Protein AF-A0A183EUK3-F1 (afdb_monomer)

Nearest PDB structures (foldseek):
  1yd8-assembly2_G  TM=6.037E-01  e=2.420E+00  Homo sapiens
  9had-assembly1_A  TM=3.926E-01  e=7.403E+00  Dermatophagoides farinae

Foldseek 3Di:
DVVVVPLVVLLVVCVVCVVVLVVCCPPPVSVVVSVVSVVVVVVSLVVLLVQLLAPPDDPVSNVVSLVSNVSVVNDNVVSVVSNVVSVVVVVVVVVVVVVVVVVVVVVVD

InterPro domains:
  IPR014812 Vacuolar protein sorting-associated protein 51 [PTHR15954] (2-105)
  IPR016159 Cullin repeat-like-containing domain superfamily [SSF74788] (2-102)

Structure (mmCIF, N/CA/C/O backbone):
data_AF-A0A183EUK3-F1
#
_entry.id   AF-A0A183EUK3-F1
#
loop_
_atom_site.group_PDB
_atom_site.id
_atom_site.type_symbol
_atom_site.label_atom_id
_atom_site.label_alt_id
_atom_site.label_comp_id
_atom_site.label_asym_id
_atom_site.label_entity_id
_atom_site.label_seq_id
_atom_site.pdbx_PDB_ins_code
_atom_site.Cartn_x
_atom_site.Cartn_y
_atom_site.Cartn_z
_atom_site.occupancy
_atom_site.B_iso_or_equiv
_atom_site.auth_seq_id
_atom_site.auth_comp_id
_atom_site.auth_asym_id
_atom_site.auth_atom_id
_atom_site.pdbx_PDB_model_num
ATOM 1 N N . LEU A 1 1 ? 15.348 7.741 0.797 1.00 51.66 1 LEU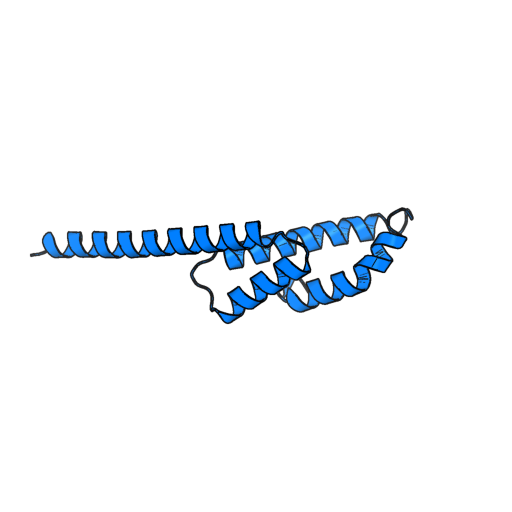 A N 1
ATOM 2 C CA . LEU A 1 1 ? 13.946 7.902 0.344 1.00 51.66 1 LEU A CA 1
ATOM 3 C C . LEU A 1 1 ? 12.977 7.143 1.251 1.00 51.66 1 LEU A C 1
ATOM 5 O O . LEU A 1 1 ? 12.276 7.799 2.008 1.00 51.66 1 LEU A O 1
ATOM 9 N N . VAL A 1 2 ? 13.008 5.804 1.310 1.00 53.56 2 VAL A N 1
ATOM 10 C CA . VAL A 1 2 ? 12.134 5.032 2.229 1.00 53.56 2 VAL A CA 1
ATOM 11 C C . VAL A 1 2 ? 12.456 5.276 3.713 1.00 53.56 2 VAL A C 1
ATOM 13 O O . VAL A 1 2 ? 11.548 5.465 4.515 1.00 53.56 2 VAL A O 1
ATOM 16 N N . ASN A 1 3 ? 13.738 5.427 4.067 1.00 53.50 3 ASN A N 1
ATOM 17 C CA . ASN A 1 3 ? 14.170 5.725 5.446 1.00 53.50 3 ASN A CA 1
ATOM 18 C C . ASN A 1 3 ? 13.724 7.107 5.967 1.00 53.50 3 ASN A C 1
ATOM 20 O O . ASN A 1 3 ? 13.807 7.365 7.161 1.00 53.50 3 ASN A O 1
ATOM 24 N N . GLN A 1 4 ? 13.240 7.989 5.086 1.00 59.50 4 GLN A N 1
ATOM 25 C CA . GLN A 1 4 ? 12.683 9.300 5.444 1.00 59.50 4 GLN A CA 1
ATOM 26 C C . GLN A 1 4 ? 11.145 9.299 5.447 1.00 59.50 4 GLN A C 1
ATOM 28 O O . GLN A 1 4 ? 10.541 10.357 5.586 1.00 59.50 4 GLN A O 1
ATOM 33 N N . LYS A 1 5 ? 10.506 8.130 5.263 1.00 70.31 5 LYS A N 1
ATOM 34 C CA . LYS A 1 5 ? 9.048 7.968 5.108 1.00 70.31 5 LYS A CA 1
ATOM 35 C C . LYS A 1 5 ? 8.427 8.837 4.006 1.00 70.31 5 LYS A C 1
ATOM 37 O O . LYS A 1 5 ? 7.225 9.081 4.016 1.00 70.31 5 LYS A O 1
ATOM 42 N N . ASN A 1 6 ? 9.222 9.274 3.027 1.00 85.12 6 ASN A N 1
ATOM 43 C CA . ASN A 1 6 ? 8.704 9.961 1.849 1.00 85.12 6 ASN A CA 1
ATOM 44 C C . ASN A 1 6 ? 8.219 8.917 0.832 1.00 85.12 6 ASN A C 1
ATOM 46 O O . ASN A 1 6 ? 8.914 8.583 -0.133 1.00 85.12 6 ASN A O 1
ATOM 50 N N . TYR A 1 7 ? 7.056 8.331 1.124 1.00 90.44 7 TYR A N 1
ATOM 51 C CA . TYR A 1 7 ? 6.443 7.306 0.282 1.00 90.44 7 TYR A CA 1
ATOM 52 C C . TYR A 1 7 ? 5.949 7.883 -1.043 1.00 90.44 7 TYR A C 1
ATOM 54 O O . TYR A 1 7 ? 6.041 7.200 -2.060 1.00 90.44 7 TYR A O 1
ATOM 62 N N . GLU A 1 8 ? 5.497 9.139 -1.061 1.00 90.81 8 GLU A N 1
ATOM 63 C CA . GLU A 1 8 ? 5.043 9.805 -2.281 1.00 90.81 8 GLU A CA 1
ATOM 64 C C . GLU A 1 8 ? 6.148 9.853 -3.341 1.00 90.81 8 GLU A C 1
ATOM 66 O O . GLU A 1 8 ? 5.962 9.361 -4.458 1.00 90.81 8 GLU A O 1
ATOM 71 N N . GLU A 1 9 ? 7.323 10.381 -2.991 1.00 91.00 9 GLU A N 1
ATOM 72 C CA . GLU A 1 9 ? 8.429 10.500 -3.941 1.00 91.00 9 GLU A CA 1
ATOM 73 C C . GLU A 1 9 ? 8.965 9.116 -4.345 1.00 91.00 9 GLU A C 1
ATOM 75 O O . GLU A 1 9 ? 9.290 8.895 -5.511 1.00 91.00 9 GLU A O 1
ATOM 80 N N . ALA A 1 10 ? 8.983 8.146 -3.422 1.00 91.88 10 ALA A N 1
ATOM 81 C CA . ALA A 1 10 ? 9.373 6.770 -3.733 1.00 91.88 10 ALA A CA 1
ATOM 82 C C . ALA A 1 10 ? 8.441 6.123 -4.775 1.00 91.88 10 ALA A C 1
ATOM 84 O O . ALA A 1 10 ? 8.918 5.591 -5.780 1.00 91.88 10 ALA A O 1
ATOM 85 N N . VAL A 1 11 ? 7.121 6.215 -4.574 1.00 93.75 11 VAL A N 1
ATOM 86 C CA . VAL A 1 11 ? 6.113 5.684 -5.507 1.00 93.75 11 VAL A CA 1
ATOM 87 C C . VAL A 1 11 ? 6.189 6.414 -6.845 1.00 93.75 11 VAL A C 1
ATOM 89 O O . VAL A 1 11 ? 6.160 5.783 -7.898 1.00 93.75 11 VAL A O 1
ATOM 92 N N . LYS A 1 12 ? 6.341 7.739 -6.836 1.00 94.12 12 LYS A N 1
ATOM 93 C CA . LYS A 1 12 ? 6.465 8.552 -8.052 1.00 94.12 12 LYS A CA 1
ATOM 94 C C . LYS A 1 12 ? 7.682 8.164 -8.894 1.00 94.12 12 LYS A C 1
ATOM 96 O O . LYS A 1 12 ? 7.541 7.972 -10.103 1.00 94.12 12 LYS A O 1
ATOM 101 N N . ILE A 1 13 ? 8.859 8.026 -8.277 1.00 92.94 13 ILE A N 1
ATOM 102 C CA . ILE A 1 13 ? 10.076 7.584 -8.971 1.00 92.94 13 ILE A CA 1
ATOM 103 C C . ILE A 1 13 ? 9.865 6.181 -9.533 1.00 92.94 13 ILE A C 1
ATOM 105 O O . ILE A 1 13 ? 10.112 5.967 -10.719 1.00 92.94 13 ILE A O 1
ATOM 109 N N . PHE A 1 14 ? 9.352 5.256 -8.718 1.00 93.50 14 PHE A N 1
ATOM 110 C CA . PHE A 1 14 ? 9.085 3.889 -9.149 1.00 93.50 14 PHE A CA 1
ATOM 111 C C . PHE A 1 14 ? 8.146 3.836 -10.354 1.00 93.50 14 PHE A C 1
ATOM 113 O O . PHE A 1 14 ? 8.462 3.188 -11.344 1.00 93.50 14 PHE A O 1
ATOM 120 N N . LEU A 1 15 ? 7.018 4.546 -10.328 1.00 94.25 15 LEU A N 1
ATOM 121 C CA . LEU A 1 15 ? 6.069 4.547 -11.443 1.00 94.25 15 LEU A CA 1
ATOM 122 C C . LEU A 1 15 ? 6.692 5.091 -12.732 1.00 94.25 15 LEU A C 1
ATOM 124 O O . LEU A 1 15 ? 6.406 4.579 -13.814 1.00 94.25 15 LEU A O 1
ATOM 128 N N . LYS A 1 16 ? 7.581 6.084 -12.622 1.00 94.88 16 LYS A N 1
ATOM 129 C CA . LYS A 1 16 ? 8.317 6.633 -13.765 1.00 94.88 16 LYS A CA 1
ATOM 130 C C . LYS A 1 16 ? 9.346 5.644 -14.324 1.00 94.88 16 LYS A C 1
ATOM 132 O O . LYS A 1 16 ? 9.537 5.596 -15.537 1.00 94.88 16 LYS A O 1
ATOM 137 N N . THR A 1 17 ? 10.019 4.873 -13.472 1.00 92.81 17 THR A N 1
ATOM 138 C CA . THR A 1 17 ? 11.101 3.957 -13.878 1.00 92.81 17 THR A CA 1
ATOM 139 C C . THR A 1 17 ? 10.624 2.540 -14.192 1.00 92.81 17 THR A C 1
ATOM 141 O O . THR A 1 17 ? 11.294 1.829 -14.943 1.00 92.81 17 THR A O 1
ATOM 144 N N . ARG A 1 18 ? 9.453 2.132 -13.688 1.00 92.00 18 ARG A N 1
ATOM 145 C CA . ARG A 1 18 ? 8.871 0.789 -13.835 1.00 92.00 18 ARG A CA 1
ATOM 146 C C . ARG A 1 18 ? 8.822 0.291 -15.284 1.00 92.00 18 ARG A C 1
ATOM 148 O O . ARG A 1 18 ? 9.208 -0.857 -15.489 1.00 92.00 18 ARG A O 1
ATOM 155 N N . PRO A 1 19 ? 8.418 1.080 -16.301 1.00 93.31 19 PRO A N 1
ATOM 156 C CA . PRO A 1 19 ? 8.402 0.598 -17.685 1.00 93.31 19 PRO A CA 1
ATOM 157 C C . PRO A 1 19 ? 9.797 0.228 -18.203 1.00 93.31 19 PRO A C 1
ATOM 159 O O . PRO A 1 19 ? 9.959 -0.770 -18.904 1.00 93.31 19 PRO A O 1
ATOM 162 N N . THR A 1 20 ? 10.812 1.012 -17.835 1.00 92.44 20 THR A N 1
ATOM 163 C CA . THR A 1 20 ? 12.209 0.754 -18.201 1.00 92.44 20 THR A CA 1
ATOM 164 C C . THR A 1 20 ? 12.738 -0.469 -17.463 1.00 92.44 20 THR A C 1
ATOM 166 O O . THR A 1 20 ? 13.313 -1.352 -18.088 1.00 92.44 20 THR A O 1
ATOM 169 N N . LEU A 1 21 ? 12.482 -0.567 -16.157 1.00 90.19 21 LEU A N 1
ATOM 170 C CA . LEU A 1 21 ? 12.869 -1.725 -15.351 1.00 90.19 21 LEU A CA 1
ATOM 171 C C . LEU A 1 21 ? 12.239 -3.024 -15.878 1.00 90.19 21 LEU A C 1
ATOM 173 O O . LEU A 1 21 ? 12.938 -4.018 -16.030 1.00 90.19 21 LEU A O 1
ATOM 177 N N . LEU A 1 22 ? 10.954 -3.003 -16.248 1.00 90.94 22 LEU A N 1
ATOM 178 C CA . LEU A 1 22 ? 10.269 -4.157 -16.843 1.00 90.94 22 LEU A CA 1
ATOM 179 C C . LEU A 1 22 ? 10.869 -4.574 -18.189 1.00 90.94 22 LEU A C 1
ATOM 181 O O . LEU A 1 22 ? 10.930 -5.765 -18.477 1.00 90.94 22 LEU A O 1
ATOM 185 N N . ARG A 1 23 ? 11.318 -3.614 -19.008 1.00 93.12 23 ARG A N 1
ATOM 186 C CA . ARG A 1 23 ? 11.936 -3.889 -20.316 1.00 93.12 23 ARG A CA 1
ATOM 187 C C . ARG A 1 23 ? 13.261 -4.636 -20.191 1.00 93.12 23 ARG A C 1
ATOM 189 O O . ARG A 1 23 ? 13.599 -5.414 -21.074 1.00 93.12 23 ARG A O 1
ATOM 196 N N . TYR A 1 24 ? 14.005 -4.377 -19.121 1.00 90.62 24 TYR A N 1
ATOM 197 C CA . TYR A 1 24 ? 15.345 -4.922 -18.915 1.00 90.62 24 TYR A CA 1
ATOM 198 C C . TYR A 1 24 ? 15.419 -5.963 -17.796 1.00 90.62 24 TYR A C 1
ATOM 200 O O . TYR A 1 24 ? 16.518 -6.372 -17.433 1.00 90.62 24 TYR A O 1
ATOM 208 N N . LYS A 1 25 ? 14.278 -6.421 -17.266 1.00 87.38 25 LYS A N 1
ATOM 209 C CA . LYS A 1 25 ? 14.232 -7.374 -16.147 1.00 87.38 25 LYS A CA 1
ATOM 210 C C . LYS A 1 25 ? 14.997 -8.676 -16.433 1.00 87.38 25 LYS A C 1
ATOM 212 O O . LYS A 1 25 ? 15.580 -9.243 -15.523 1.00 87.38 25 LYS A O 1
ATOM 217 N N . ASP A 1 26 ? 15.029 -9.110 -17.696 1.00 89.25 26 ASP A N 1
ATOM 218 C CA . ASP A 1 26 ? 15.660 -10.368 -18.117 1.00 89.25 26 ASP A CA 1
ATOM 219 C C . ASP A 1 26 ? 17.157 -10.196 -18.448 1.00 89.25 26 ASP A C 1
ATOM 221 O O . ASP A 1 26 ? 17.860 -11.158 -18.756 1.00 89.25 26 ASP A O 1
ATOM 225 N N . VAL A 1 27 ? 17.677 -8.964 -18.386 1.00 91.81 27 VAL A N 1
ATOM 226 C CA . VAL A 1 27 ? 19.110 -8.697 -18.527 1.00 91.81 27 VAL A CA 1
ATOM 227 C C . VAL A 1 27 ? 19.778 -8.988 -17.189 1.00 91.8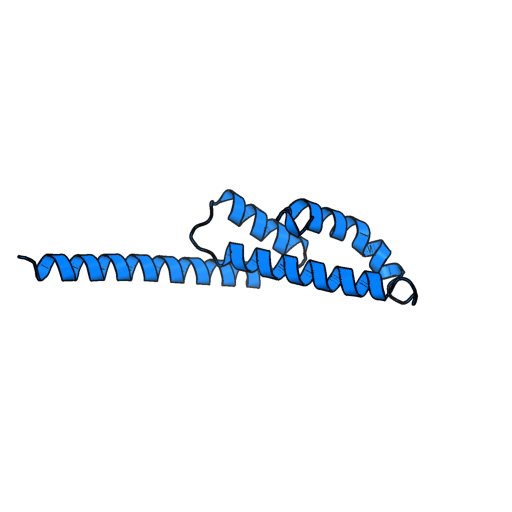1 27 VAL A C 1
ATOM 229 O O . VAL A 1 27 ? 19.491 -8.322 -16.198 1.00 91.81 27 VAL A O 1
ATOM 232 N N . ALA A 1 28 ? 20.708 -9.945 -17.157 1.00 88.31 28 ALA A N 1
ATOM 233 C CA . ALA A 1 28 ? 21.334 -10.431 -15.921 1.00 88.31 28 ALA A CA 1
ATOM 234 C C . ALA A 1 28 ? 21.917 -9.321 -15.019 1.00 88.31 28 ALA A C 1
ATOM 236 O O . ALA A 1 28 ? 21.811 -9.402 -13.799 1.00 88.31 28 ALA A O 1
ATOM 237 N N . SER A 1 29 ? 22.483 -8.256 -15.599 1.00 84.88 29 SER A N 1
ATOM 238 C CA . SER A 1 29 ? 23.021 -7.112 -14.843 1.00 84.88 29 SER A CA 1
ATOM 239 C C . SER A 1 29 ? 21.954 -6.189 -14.239 1.00 84.88 29 SER A C 1
ATOM 241 O O . SER A 1 29 ? 22.270 -5.383 -13.369 1.00 84.88 29 SER A O 1
ATOM 243 N N . ILE A 1 30 ? 20.703 -6.288 -14.693 1.00 84.19 30 ILE A N 1
ATOM 244 C CA . ILE A 1 30 ? 19.577 -5.437 -14.285 1.00 84.19 30 ILE A CA 1
ATOM 245 C C . ILE A 1 30 ? 18.532 -6.236 -13.492 1.00 84.19 30 ILE A C 1
ATOM 247 O O . ILE A 1 30 ? 17.822 -5.642 -12.684 1.00 84.19 30 ILE A O 1
ATOM 251 N N . SER A 1 31 ? 18.481 -7.566 -13.637 1.00 88.81 31 SER A N 1
ATOM 252 C CA . SER A 1 31 ? 17.570 -8.447 -12.886 1.00 88.81 31 SER A CA 1
ATOM 253 C C . SER A 1 31 ? 17.645 -8.192 -11.381 1.00 88.81 31 SER A C 1
ATOM 255 O O . SER A 1 31 ? 16.619 -7.952 -10.756 1.00 88.81 31 SER A O 1
ATOM 257 N N . ASN A 1 32 ? 18.856 -8.118 -10.814 1.00 89.62 32 ASN A N 1
ATOM 258 C CA . ASN A 1 32 ? 19.016 -7.854 -9.382 1.00 89.62 32 ASN A CA 1
ATOM 259 C C . ASN A 1 32 ? 18.449 -6.479 -8.968 1.00 89.62 32 ASN A C 1
ATOM 261 O O . ASN A 1 32 ? 17.814 -6.349 -7.928 1.00 89.62 32 ASN A O 1
ATOM 265 N N . ILE A 1 33 ? 18.599 -5.454 -9.817 1.00 90.38 33 ILE A N 1
ATOM 266 C CA . ILE A 1 33 ? 18.043 -4.112 -9.569 1.00 90.38 33 ILE A CA 1
ATOM 267 C C . ILE A 1 33 ? 16.509 -4.147 -9.622 1.00 90.38 33 ILE A C 1
ATOM 269 O O . ILE A 1 33 ? 15.843 -3.481 -8.824 1.00 90.38 33 ILE A O 1
ATOM 273 N N . TYR A 1 34 ? 15.934 -4.906 -10.560 1.00 90.31 34 TYR A N 1
ATOM 274 C CA . TYR A 1 34 ? 14.489 -5.101 -10.644 1.00 90.31 34 TYR A CA 1
ATOM 275 C C . TYR A 1 34 ? 13.957 -5.771 -9.372 1.00 90.31 34 TYR A C 1
ATOM 277 O O . TYR A 1 34 ? 13.022 -5.249 -8.761 1.00 90.31 34 TYR A O 1
ATOM 285 N N . ASP A 1 35 ? 14.586 -6.864 -8.941 1.00 90.38 35 ASP A N 1
ATOM 286 C CA . ASP A 1 35 ? 14.176 -7.629 -7.762 1.00 90.38 35 ASP A CA 1
ATOM 287 C C . ASP A 1 35 ? 14.265 -6.785 -6.485 1.00 90.38 35 ASP A C 1
ATOM 289 O O . ASP A 1 35 ? 13.295 -6.695 -5.726 1.00 90.38 35 ASP A O 1
ATOM 293 N N . GLU A 1 36 ? 15.374 -6.067 -6.288 1.00 91.25 36 GLU A N 1
ATOM 294 C CA . GLU A 1 36 ? 15.533 -5.120 -5.180 1.00 91.25 36 GLU A CA 1
ATOM 295 C C . GLU A 1 36 ? 14.452 -4.031 -5.206 1.00 91.25 36 GLU A C 1
ATOM 297 O O . GLU A 1 36 ? 13.856 -3.707 -4.175 1.00 91.25 36 GLU A O 1
ATOM 302 N N . THR A 1 37 ? 14.133 -3.493 -6.386 1.00 91.69 37 THR A N 1
ATOM 303 C CA . THR A 1 37 ? 13.087 -2.471 -6.526 1.00 91.69 37 THR A CA 1
ATOM 304 C C . THR A 1 37 ? 11.714 -3.016 -6.130 1.00 91.69 37 THR A C 1
ATOM 306 O O . THR A 1 37 ? 10.955 -2.329 -5.441 1.00 91.69 37 THR A O 1
ATOM 309 N N . VAL A 1 38 ? 11.388 -4.250 -6.528 1.00 90.81 38 VAL A N 1
ATOM 310 C CA . VAL A 1 38 ? 10.131 -4.914 -6.152 1.00 90.81 38 VAL A CA 1
ATOM 311 C C . VAL A 1 38 ? 10.064 -5.135 -4.642 1.00 90.81 38 VAL A C 1
ATOM 313 O O . VAL A 1 38 ? 9.033 -4.846 -4.037 1.00 90.81 38 VAL A O 1
ATOM 316 N N . ILE A 1 39 ? 11.155 -5.576 -4.012 1.00 92.81 39 ILE A N 1
ATOM 317 C CA . ILE A 1 39 ? 11.227 -5.756 -2.554 1.00 92.81 39 ILE A CA 1
ATOM 318 C C . ILE A 1 39 ? 10.962 -4.429 -1.833 1.00 92.81 39 ILE A C 1
ATOM 320 O O . ILE A 1 39 ? 10.141 -4.371 -0.914 1.00 92.81 39 ILE A O 1
ATOM 324 N N . ILE A 1 40 ? 11.609 -3.348 -2.275 1.00 92.00 40 ILE A N 1
ATOM 325 C CA . ILE A 1 40 ? 11.428 -2.016 -1.689 1.00 92.00 40 ILE A CA 1
ATOM 326 C C . ILE A 1 40 ? 9.980 -1.538 -1.860 1.00 92.00 40 ILE A C 1
ATOM 328 O O . ILE A 1 40 ? 9.395 -1.017 -0.910 1.00 92.00 40 ILE A O 1
ATOM 332 N N . MET A 1 41 ? 9.374 -1.720 -3.036 1.00 94.06 41 MET A N 1
ATOM 333 C CA . MET A 1 41 ? 7.985 -1.300 -3.260 1.00 94.06 41 MET A CA 1
ATOM 334 C C . MET A 1 41 ? 6.973 -2.147 -2.491 1.00 94.06 41 MET A C 1
ATOM 336 O O . MET A 1 41 ? 6.009 -1.590 -1.971 1.00 94.06 41 MET A O 1
ATOM 340 N N . ASN A 1 42 ? 7.219 -3.447 -2.325 1.00 93.88 42 ASN A N 1
ATOM 341 C CA . ASN A 1 42 ? 6.413 -4.289 -1.442 1.00 93.88 42 ASN A CA 1
ATOM 342 C C . ASN A 1 42 ? 6.478 -3.791 0.004 1.00 93.88 42 ASN A C 1
ATOM 344 O O . ASN A 1 42 ? 5.453 -3.718 0.677 1.00 93.88 42 ASN A O 1
ATOM 348 N N . PHE A 1 43 ? 7.661 -3.402 0.486 1.00 92.81 43 PHE A N 1
ATOM 349 C CA . PHE A 1 43 ? 7.792 -2.806 1.814 1.00 92.81 43 PHE A CA 1
ATOM 350 C C . PHE A 1 43 ? 6.988 -1.501 1.937 1.00 92.81 43 PHE A C 1
ATOM 352 O O . PHE A 1 43 ? 6.248 -1.327 2.904 1.00 92.81 43 PHE A O 1
ATOM 359 N N . VAL A 1 44 ? 7.079 -0.608 0.944 1.00 93.50 44 VAL A N 1
ATOM 360 C CA . VAL A 1 44 ? 6.297 0.641 0.916 1.00 93.50 44 VAL A CA 1
ATOM 361 C C . VAL A 1 44 ? 4.795 0.357 0.932 1.00 93.50 44 VAL A C 1
ATOM 363 O O . VAL A 1 44 ? 4.073 0.980 1.706 1.00 93.50 44 VAL A O 1
ATOM 366 N N . GLU A 1 45 ? 4.318 -0.610 0.145 1.00 94.62 45 GLU A N 1
ATOM 367 C CA . GLU A 1 45 ? 2.911 -1.018 0.149 1.00 94.62 45 GLU A CA 1
ATOM 368 C C . GLU A 1 45 ? 2.454 -1.464 1.546 1.00 94.62 45 GLU A C 1
ATOM 370 O O . GLU A 1 45 ? 1.404 -1.031 2.025 1.00 94.62 45 GLU A O 1
ATOM 375 N N . GLN A 1 46 ? 3.246 -2.292 2.231 1.00 93.00 46 GLN A N 1
ATOM 376 C CA . GLN A 1 46 ? 2.911 -2.768 3.575 1.00 93.00 46 GLN A CA 1
ATOM 377 C C . GLN A 1 46 ? 2.882 -1.634 4.604 1.00 93.00 46 GLN A C 1
ATOM 379 O O . GLN A 1 46 ? 1.991 -1.596 5.452 1.00 93.00 46 GLN A O 1
ATOM 384 N N . GLU A 1 47 ? 3.810 -0.681 4.528 1.00 92.06 47 GLU A N 1
ATOM 385 C CA . GLU A 1 47 ? 3.797 0.493 5.405 1.00 92.06 47 GLU A CA 1
ATOM 386 C C . GLU A 1 47 ? 2.568 1.379 5.158 1.00 92.06 47 GLU A C 1
ATOM 388 O O . GLU A 1 47 ? 1.915 1.807 6.110 1.00 92.06 47 GLU A O 1
ATOM 393 N N . LEU A 1 48 ? 2.186 1.594 3.897 1.00 92.44 48 LEU A N 1
ATOM 394 C CA . LEU A 1 48 ? 0.971 2.336 3.553 1.00 92.44 48 LEU A CA 1
ATOM 395 C C . LEU A 1 48 ? -0.295 1.622 4.056 1.00 92.44 48 LEU A C 1
ATOM 397 O O . LEU A 1 48 ? -1.192 2.271 4.591 1.00 92.44 48 LEU A O 1
ATOM 401 N N . LYS A 1 49 ? -0.357 0.286 3.975 1.00 92.19 49 LYS A N 1
ATOM 402 C CA . LYS A 1 49 ? -1.458 -0.498 4.566 1.00 92.19 49 LYS A CA 1
ATOM 403 C C . LYS A 1 49 ? -1.522 -0.354 6.082 1.00 92.19 49 LYS A C 1
ATOM 405 O O . LYS A 1 49 ? -2.612 -0.233 6.632 1.00 92.19 49 LYS A O 1
ATOM 410 N N . LYS A 1 50 ? -0.379 -0.313 6.775 1.00 90.06 50 LYS A N 1
ATOM 411 C CA . LYS A 1 50 ? -0.350 -0.048 8.225 1.00 90.06 50 LYS A CA 1
ATOM 412 C C . LYS A 1 50 ? -0.912 1.329 8.561 1.00 90.06 50 LYS A C 1
ATOM 414 O O . LYS A 1 50 ? -1.606 1.452 9.564 1.00 90.06 50 LYS A O 1
ATOM 419 N N . ILE A 1 51 ? -0.645 2.336 7.727 1.00 89.38 51 ILE A N 1
ATOM 420 C CA . ILE A 1 51 ? -1.222 3.677 7.875 1.00 89.38 51 ILE A CA 1
ATOM 421 C C . ILE A 1 51 ? -2.746 3.602 7.741 1.00 89.38 51 ILE A C 1
ATOM 423 O O . ILE A 1 51 ? -3.439 4.015 8.661 1.00 89.38 51 ILE A O 1
ATOM 427 N N . VAL A 1 52 ? -3.276 2.990 6.676 1.00 88.62 52 VAL A N 1
ATOM 428 C CA . VAL A 1 52 ? -4.733 2.818 6.487 1.00 88.62 52 VAL A CA 1
ATOM 429 C C . VAL A 1 52 ? -5.383 2.038 7.635 1.00 88.62 52 VAL A C 1
ATOM 431 O O . VAL A 1 52 ? -6.476 2.375 8.083 1.00 88.62 52 VAL A O 1
ATOM 434 N N . CYS A 1 53 ? -4.701 1.013 8.145 1.00 86.44 53 CYS A N 1
ATOM 435 C CA . CYS A 1 53 ? -5.171 0.224 9.277 1.00 86.44 53 CYS A CA 1
ATOM 436 C C . CYS A 1 53 ? -5.064 0.958 10.624 1.00 86.44 53 CYS A C 1
ATOM 438 O O . CYS A 1 53 ? -5.736 0.552 11.577 1.00 86.44 53 CYS A O 1
ATOM 440 N N . GLY A 1 54 ? -4.249 2.010 10.721 1.00 79.56 54 GLY A N 1
ATOM 441 C CA . GLY A 1 54 ? -4.035 2.801 11.927 1.00 79.56 54 GLY A CA 1
ATOM 442 C C . GLY A 1 54 ? -5.103 3.878 12.105 1.00 79.56 54 GLY A C 1
ATOM 443 O O . GLY A 1 54 ? -5.206 4.807 11.316 1.00 79.56 54 GLY A O 1
ATOM 444 N N . CYS A 1 55 ? -5.879 3.802 13.185 1.00 62.56 55 CYS A N 1
ATOM 445 C CA . CYS A 1 55 ? -7.056 4.657 13.389 1.00 62.56 55 CYS A CA 1
ATOM 446 C C . CYS A 1 55 ? -6.763 6.066 13.948 1.00 62.56 55 CYS A C 1
ATOM 448 O O . CYS A 1 55 ? -7.701 6.808 14.223 1.00 62.56 55 CYS A O 1
ATOM 450 N N . ILE A 1 56 ? -5.491 6.420 14.172 1.00 65.50 56 ILE A N 1
ATOM 451 C CA . ILE A 1 56 ? -5.072 7.630 14.919 1.00 65.50 56 ILE A CA 1
ATOM 452 C C . ILE A 1 56 ? -4.386 8.659 13.995 1.00 65.50 56 ILE A C 1
ATOM 454 O O . ILE A 1 56 ? -3.748 9.612 14.434 1.00 65.50 56 ILE A O 1
ATOM 458 N N . ILE A 1 57 ? -4.471 8.476 12.681 1.00 74.75 57 ILE A N 1
ATOM 459 C CA . ILE A 1 57 ? -3.849 9.390 11.717 1.00 74.75 57 ILE A CA 1
ATOM 460 C C . ILE A 1 57 ? -4.811 10.493 11.277 1.00 74.75 57 ILE A C 1
ATOM 462 O O . ILE A 1 57 ? -6.030 10.343 11.335 1.00 74.75 57 ILE A O 1
ATOM 466 N N . SER A 1 58 ? -4.253 11.605 10.798 1.00 81.94 58 SER A N 1
ATOM 467 C CA . SER A 1 58 ? -5.048 12.656 10.168 1.00 81.94 58 SER A CA 1
ATOM 468 C C . SER A 1 58 ? -5.694 12.163 8.871 1.00 81.94 58 SER A C 1
ATOM 470 O O . SER A 1 58 ? -5.139 11.315 8.164 1.00 81.94 58 SER A O 1
ATOM 472 N N . SER A 1 59 ? -6.844 12.752 8.530 1.00 83.94 59 SER A N 1
ATOM 473 C CA . SER A 1 59 ? -7.560 12.473 7.278 1.00 83.94 59 SER A CA 1
ATOM 474 C C . SER A 1 59 ? -6.673 12.675 6.044 1.00 83.94 59 SER A C 1
ATOM 476 O O . SER A 1 59 ? -6.755 11.895 5.100 1.00 83.94 59 SER A O 1
ATOM 478 N N . ASP A 1 60 ? -5.783 13.671 6.065 1.00 86.38 60 ASP A N 1
ATOM 479 C CA . ASP A 1 60 ? -4.875 13.951 4.947 1.00 86.38 60 ASP A CA 1
ATOM 480 C C . ASP A 1 60 ? -3.881 12.808 4.721 1.00 86.38 60 ASP A C 1
ATOM 482 O O . ASP A 1 60 ? -3.739 12.325 3.600 1.00 86.38 60 ASP A O 1
ATOM 486 N N . LYS A 1 61 ? -3.256 12.304 5.795 1.00 85.94 61 LYS A N 1
ATOM 487 C CA . LYS A 1 61 ? -2.311 11.177 5.719 1.00 85.94 61 LYS A CA 1
ATOM 488 C C . LYS A 1 61 ? -2.996 9.886 5.286 1.00 85.94 61 LYS A C 1
ATOM 490 O O . LYS A 1 61 ? -2.405 9.082 4.568 1.00 85.94 61 LYS A O 1
ATOM 495 N N . LEU A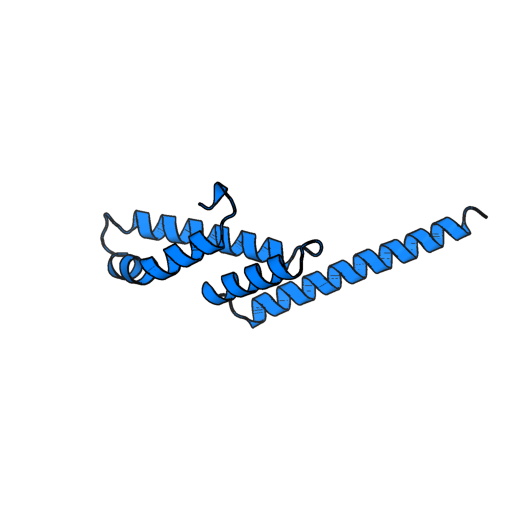 1 62 ? -4.237 9.683 5.723 1.00 89.25 62 LEU A N 1
ATOM 496 C CA . LEU A 1 62 ? -5.048 8.552 5.291 1.00 89.25 62 LEU A CA 1
ATOM 497 C C . LEU A 1 62 ? -5.361 8.641 3.790 1.00 89.25 62 LEU A C 1
ATOM 499 O O . LEU A 1 62 ? -5.148 7.675 3.060 1.00 89.25 62 LEU A O 1
ATOM 503 N N . SER A 1 63 ? -5.839 9.799 3.333 1.00 90.56 63 SER A N 1
ATOM 504 C CA . SER A 1 63 ? -6.174 10.053 1.928 1.00 90.56 63 SER A CA 1
ATOM 505 C C . SER A 1 63 ? -4.957 9.883 1.015 1.00 90.56 63 SER A C 1
ATOM 507 O O . SER A 1 63 ? -5.032 9.224 -0.028 1.00 90.56 63 SER A O 1
ATOM 509 N N . GLU A 1 64 ? -3.808 10.407 1.441 1.00 92.12 64 GLU A N 1
ATOM 510 C CA . GLU A 1 64 ? -2.533 10.233 0.755 1.00 92.12 64 GLU A CA 1
ATOM 511 C C . GLU A 1 64 ? -2.159 8.748 0.655 1.00 92.12 64 GLU A C 1
ATOM 513 O O . GLU A 1 64 ? -1.892 8.252 -0.441 1.00 92.12 64 GLU A O 1
ATOM 518 N N . ALA A 1 65 ? -2.213 8.006 1.766 1.00 92.56 65 ALA A N 1
ATOM 519 C CA . ALA A 1 65 ? -1.855 6.593 1.774 1.00 92.56 65 ALA A CA 1
ATOM 520 C C . ALA A 1 65 ? -2.762 5.746 0.869 1.00 92.56 65 ALA A C 1
ATOM 522 O O . ALA A 1 65 ? -2.264 4.925 0.095 1.00 92.56 65 ALA A O 1
ATOM 523 N N . ILE A 1 66 ? -4.077 5.985 0.903 1.00 92.88 66 ILE A N 1
ATOM 524 C CA . ILE A 1 66 ? -5.045 5.341 0.004 1.00 92.88 66 ILE A CA 1
ATOM 525 C C . ILE A 1 66 ? -4.701 5.660 -1.453 1.00 92.88 66 ILE A C 1
ATOM 527 O O . ILE A 1 66 ? -4.616 4.755 -2.283 1.00 92.88 66 ILE A O 1
ATOM 531 N N . THR A 1 67 ? -4.440 6.929 -1.768 1.00 95.00 67 THR A N 1
ATOM 532 C CA . THR A 1 67 ? -4.086 7.361 -3.127 1.00 95.00 67 THR A CA 1
ATOM 533 C C . THR A 1 67 ? -2.825 6.661 -3.632 1.00 95.00 67 THR A C 1
ATOM 535 O O . THR A 1 67 ? -2.782 6.206 -4.777 1.00 95.00 67 THR A O 1
ATOM 538 N N . LEU A 1 68 ? -1.795 6.542 -2.791 1.00 95.88 68 LEU A N 1
ATOM 539 C CA . LEU A 1 68 ? -0.546 5.869 -3.145 1.00 95.88 68 LEU A CA 1
ATOM 540 C C . LEU A 1 68 ? -0.734 4.357 -3.343 1.00 95.88 68 LEU A C 1
ATOM 542 O O . LEU A 1 68 ? -0.202 3.814 -4.310 1.00 95.88 68 LEU A O 1
ATOM 546 N N . LEU A 1 69 ? -1.534 3.689 -2.505 1.00 95.62 69 LEU A N 1
ATOM 547 C CA . LEU A 1 69 ? -1.873 2.268 -2.673 1.00 95.62 69 LEU A CA 1
ATOM 548 C C . LEU A 1 69 ? -2.589 2.006 -4.003 1.00 95.62 69 LEU A C 1
ATOM 550 O O . LEU A 1 69 ? -2.233 1.078 -4.731 1.00 95.62 69 LEU A O 1
ATOM 554 N N . LEU A 1 70 ? -3.552 2.859 -4.361 1.00 95.50 70 LEU A N 1
ATOM 555 C CA . LEU A 1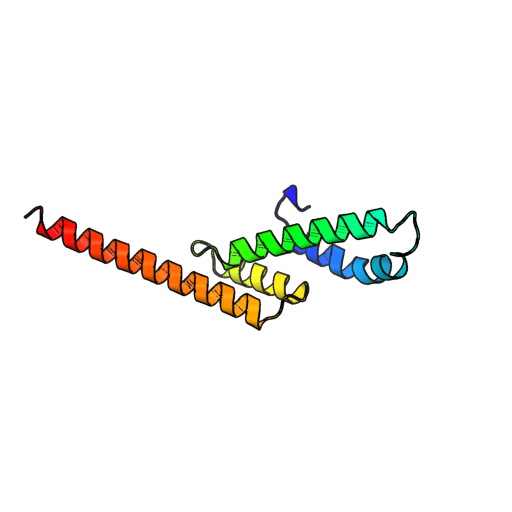 70 ? -4.258 2.758 -5.638 1.00 95.50 70 LEU A CA 1
ATOM 556 C C . LEU A 1 70 ? -3.308 2.970 -6.825 1.00 95.50 70 LEU A C 1
ATOM 558 O O . LEU A 1 70 ? -3.368 2.226 -7.802 1.00 95.50 70 LEU A O 1
ATOM 562 N N . LYS A 1 71 ? -2.379 3.932 -6.730 1.00 95.06 71 LYS A N 1
ATOM 563 C CA . LYS A 1 71 ? -1.345 4.164 -7.754 1.00 95.06 71 LYS A CA 1
ATOM 564 C C . LYS A 1 71 ? -0.389 2.976 -7.922 1.00 95.06 71 LYS A C 1
ATOM 566 O O . LYS A 1 71 ? 0.072 2.728 -9.034 1.00 95.06 71 LYS A O 1
ATOM 571 N N . LEU A 1 72 ? -0.096 2.240 -6.848 1.00 93.88 72 LEU A N 1
ATOM 572 C CA . LEU A 1 72 ? 0.707 1.012 -6.902 1.00 93.88 72 LEU A CA 1
ATOM 573 C C . LEU A 1 72 ? -0.046 -0.173 -7.532 1.00 93.88 72 LEU A C 1
ATOM 575 O O . LEU A 1 72 ? 0.583 -1.157 -7.922 1.00 93.88 72 LEU A O 1
ATOM 579 N N . GLY A 1 73 ? -1.364 -0.055 -7.714 1.00 93.44 73 GLY A N 1
ATOM 580 C CA . GLY A 1 73 ? -2.212 -1.083 -8.314 1.00 93.44 73 GLY A CA 1
ATOM 581 C C . GLY A 1 73 ? -2.865 -2.018 -7.299 1.00 93.44 73 GLY A C 1
ATOM 582 O O . GLY A 1 73 ? -3.394 -3.058 -7.690 1.00 93.44 73 GLY A O 1
ATOM 583 N N . VAL A 1 74 ? -2.853 -1.669 -6.008 1.00 94.31 74 VAL A N 1
ATOM 584 C CA . VAL A 1 74 ? -3.623 -2.400 -4.997 1.00 94.31 74 VAL A CA 1
ATOM 585 C C . VAL A 1 74 ? -5.109 -2.253 -5.316 1.00 94.31 74 VAL A C 1
ATOM 587 O O . VAL A 1 74 ? -5.588 -1.160 -5.623 1.00 94.31 74 VAL A O 1
ATOM 590 N N . GLN A 1 75 ? -5.852 -3.360 -5.249 1.00 94.69 75 GLN A N 1
ATOM 591 C CA . GLN A 1 75 ? -7.281 -3.348 -5.548 1.00 94.69 75 GLN A CA 1
ATOM 592 C C . GLN A 1 75 ? -8.027 -2.409 -4.596 1.00 94.69 75 GLN A C 1
ATOM 594 O O . GLN A 1 75 ? -7.892 -2.509 -3.375 1.00 94.69 75 GLN A O 1
ATOM 599 N N . SER A 1 76 ? -8.863 -1.534 -5.155 1.00 92.38 76 SER A N 1
ATOM 600 C CA . SER A 1 76 ? -9.661 -0.580 -4.378 1.00 92.38 76 SER A CA 1
ATOM 601 C C . SER A 1 76 ? -10.564 -1.269 -3.355 1.00 92.38 76 SER A C 1
ATOM 603 O O . SER A 1 76 ? -10.711 -0.773 -2.241 1.00 92.38 76 SER A O 1
ATOM 605 N N . SER A 1 77 ? -11.106 -2.441 -3.697 1.00 93.94 77 SER A N 1
ATOM 606 C CA . SER A 1 77 ? -11.896 -3.289 -2.797 1.00 93.94 77 SER A CA 1
ATOM 607 C C . SER A 1 77 ? -11.113 -3.719 -1.554 1.00 93.94 77 SER A C 1
ATOM 609 O O . SER A 1 77 ? -11.653 -3.669 -0.450 1.00 93.94 77 SER A O 1
ATOM 611 N N . ALA A 1 78 ? -9.841 -4.093 -1.714 1.00 92.19 78 ALA A N 1
ATOM 612 C CA . ALA A 1 78 ? -8.975 -4.480 -0.605 1.00 92.19 78 ALA A CA 1
ATOM 613 C C . ALA A 1 78 ? -8.672 -3.281 0.303 1.00 92.19 78 ALA A C 1
ATOM 615 O O . ALA A 1 78 ? -8.883 -3.363 1.509 1.00 92.19 78 ALA A O 1
ATOM 616 N N . VAL A 1 79 ? -8.285 -2.137 -0.279 1.00 91.44 79 VAL A N 1
ATOM 617 C CA . VAL A 1 79 ? -8.005 -0.905 0.484 1.00 91.44 79 VAL A CA 1
ATOM 618 C C . VAL A 1 79 ? -9.242 -0.441 1.260 1.00 91.44 79 VAL A C 1
ATOM 620 O O . VAL A 1 79 ? -9.148 -0.072 2.429 1.00 91.44 79 VAL A O 1
ATOM 623 N N . TYR A 1 80 ? -10.416 -0.497 0.627 1.00 90.56 80 TYR A N 1
ATOM 624 C CA . TYR A 1 80 ? -11.683 -0.146 1.261 1.00 90.56 80 TYR A CA 1
ATOM 625 C C . TYR A 1 80 ? -12.042 -1.098 2.409 1.00 90.56 80 TYR A 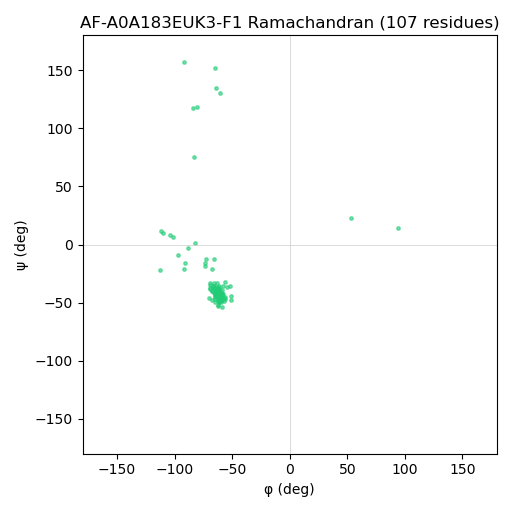C 1
ATOM 627 O O . TYR A 1 80 ? -12.441 -0.648 3.483 1.00 90.56 80 TYR A O 1
ATOM 635 N N . SER A 1 81 ? -11.868 -2.407 2.208 1.00 91.62 81 SER A N 1
ATOM 636 C CA . SER A 1 81 ? -12.091 -3.417 3.246 1.00 91.62 81 SER A CA 1
ATOM 637 C C . SER A 1 81 ? -11.184 -3.196 4.460 1.00 91.62 81 SER A C 1
ATOM 639 O O . SER A 1 81 ? -11.664 -3.219 5.596 1.00 91.62 81 SER A O 1
ATOM 641 N N . ASP A 1 82 ? -9.896 -2.935 4.231 1.00 89.88 82 ASP A N 1
ATOM 642 C CA . ASP A 1 82 ? -8.916 -2.666 5.289 1.00 89.88 82 ASP A CA 1
ATOM 643 C C . ASP A 1 82 ? -9.289 -1.408 6.085 1.00 89.88 82 ASP A C 1
ATOM 645 O O . ASP A 1 82 ? -9.293 -1.419 7.321 1.00 89.88 82 ASP A O 1
ATOM 649 N N . PHE A 1 83 ? -9.693 -0.345 5.385 1.00 89.44 83 PHE A N 1
ATOM 650 C CA . PHE A 1 83 ? -10.159 0.889 6.010 1.00 89.44 83 PHE A CA 1
ATOM 651 C C . PHE A 1 83 ? -11.418 0.671 6.864 1.00 89.44 83 PHE A C 1
ATOM 653 O O . PHE A 1 83 ? -11.452 1.064 8.030 1.00 89.44 83 PHE A O 1
ATOM 660 N N . LEU A 1 84 ? -12.438 -0.018 6.344 1.00 91.00 84 LEU A N 1
ATOM 661 C CA . LEU A 1 84 ? -13.649 -0.315 7.117 1.00 91.00 84 LEU A CA 1
ATOM 662 C C . LEU A 1 84 ? -13.358 -1.181 8.347 1.00 91.00 84 LEU A C 1
ATOM 664 O O . LEU A 1 84 ? -13.924 -0.952 9.420 1.00 91.00 84 LEU A O 1
ATOM 668 N N . ALA A 1 85 ? -12.481 -2.178 8.209 1.00 90.81 85 ALA A N 1
ATOM 669 C CA . ALA A 1 85 ? -12.057 -3.009 9.328 1.00 90.81 85 ALA A CA 1
ATOM 670 C C . ALA A 1 85 ? -11.347 -2.175 10.407 1.00 90.81 85 ALA A C 1
ATOM 672 O O . ALA A 1 85 ? -11.572 -2.404 11.598 1.00 90.81 85 ALA A O 1
ATOM 673 N N . SER A 1 86 ? -10.546 -1.189 9.995 1.00 88.44 86 SER A N 1
ATOM 674 C CA . SER A 1 86 ? -9.911 -0.215 10.882 1.00 88.44 86 SER A CA 1
ATOM 675 C C . SER A 1 86 ? -10.946 0.638 11.623 1.00 88.44 86 SER A C 1
ATOM 677 O O . SER A 1 86 ? -10.957 0.645 12.854 1.00 88.44 86 SER A O 1
ATOM 679 N N . CYS A 1 87 ? -11.888 1.265 10.910 1.00 88.94 87 CYS A N 1
ATOM 680 C CA . CYS A 1 87 ? -12.958 2.058 11.525 1.00 88.94 87 CYS A CA 1
ATOM 681 C C . CYS A 1 87 ? -13.768 1.246 12.539 1.00 88.94 87 CYS A C 1
ATOM 683 O O . CYS A 1 87 ? -14.020 1.714 13.648 1.00 88.94 87 CYS A O 1
ATOM 685 N N . ARG A 1 88 ? -14.142 0.012 12.184 1.00 91.50 88 ARG A N 1
ATOM 686 C CA . ARG A 1 88 ? -14.884 -0.883 13.078 1.00 91.50 88 ARG A CA 1
ATOM 687 C C . ARG A 1 88 ? -14.101 -1.186 14.356 1.00 91.50 88 ARG A C 1
ATOM 689 O O . ARG A 1 88 ? -14.685 -1.150 15.433 1.00 91.50 88 ARG A O 1
ATOM 696 N N . ARG A 1 89 ? -12.797 -1.465 14.248 1.00 90.31 89 ARG A N 1
ATOM 697 C CA . ARG A 1 89 ? -11.933 -1.700 15.415 1.00 90.31 89 ARG A CA 1
ATOM 698 C C . ARG A 1 89 ? -11.881 -0.464 16.314 1.00 90.31 89 ARG A C 1
ATOM 700 O O . ARG A 1 89 ? -12.180 -0.581 17.492 1.00 90.31 89 ARG A O 1
ATOM 707 N N . ASN A 1 90 ? -11.637 0.714 15.738 1.00 88.06 90 ASN A N 1
ATOM 708 C CA . ASN A 1 90 ? -11.600 1.976 16.482 1.00 88.06 90 ASN A CA 1
ATOM 709 C C . ASN A 1 90 ? -12.894 2.247 17.258 1.00 88.06 90 ASN A C 1
ATOM 711 O O . ASN A 1 90 ? -12.866 2.621 18.425 1.00 88.06 90 ASN A O 1
ATOM 715 N N . LEU A 1 91 ? -14.041 2.064 16.600 1.00 89.81 91 LEU A N 1
ATOM 716 C CA . LEU A 1 91 ? -15.343 2.288 17.223 1.00 89.81 91 LEU A CA 1
ATOM 717 C C . LEU A 1 91 ? -15.589 1.300 18.366 1.00 89.81 91 LEU A C 1
ATOM 719 O O . LEU A 1 91 ? -16.085 1.702 19.415 1.00 89.81 91 LEU A O 1
ATOM 723 N N . ASN A 1 92 ? -15.196 0.035 18.197 1.00 91.75 92 ASN A N 1
ATOM 724 C CA . ASN A 1 92 ? -15.272 -0.963 19.263 1.00 91.75 92 ASN A CA 1
ATOM 725 C C . ASN A 1 92 ? -14.355 -0.614 20.448 1.00 91.75 92 ASN A C 1
ATOM 727 O O . ASN A 1 92 ? -14.768 -0.743 21.601 1.00 91.75 92 ASN A O 1
ATOM 731 N N . ASP A 1 93 ? -13.144 -0.124 20.185 1.00 89.62 93 ASP A N 1
ATOM 732 C CA . ASP A 1 93 ? -12.196 0.295 21.223 1.00 89.62 93 ASP A CA 1
ATOM 733 C C . ASP A 1 93 ? -12.728 1.514 22.004 1.00 89.62 93 ASP A C 1
ATOM 735 O O . ASP A 1 93 ? -12.693 1.550 23.236 1.00 89.62 93 ASP A O 1
ATOM 739 N N . GLN A 1 94 ? -13.319 2.492 21.313 1.00 89.06 94 GLN A N 1
ATOM 740 C CA . GLN A 1 94 ? -13.960 3.643 21.960 1.00 89.06 94 GLN A CA 1
ATOM 741 C C . GLN A 1 94 ? -15.181 3.228 22.787 1.00 89.06 94 GLN A C 1
ATOM 743 O O . GLN A 1 94 ? -15.356 3.683 23.917 1.00 89.06 94 GLN A O 1
ATOM 748 N N . LEU A 1 95 ? -16.012 2.334 22.251 1.00 91.88 95 LEU A N 1
ATOM 749 C CA . LEU A 1 95 ? -17.209 1.846 22.927 1.00 91.88 95 LEU A CA 1
ATOM 750 C C . LEU A 1 95 ? -16.862 1.050 24.191 1.00 91.88 95 LEU A C 1
ATOM 752 O O . LEU A 1 95 ? -17.457 1.291 25.242 1.00 91.88 95 LEU A O 1
ATOM 756 N N . SER A 1 96 ? -15.874 0.156 24.115 1.00 91.88 96 SER A N 1
ATOM 757 C CA . SER A 1 96 ? -15.378 -0.586 25.282 1.00 91.88 96 SER A CA 1
ATOM 758 C C . SER A 1 96 ? -14.810 0.350 26.352 1.00 91.88 96 SER A C 1
ATOM 760 O O . SER A 1 96 ? -15.152 0.211 27.524 1.00 91.88 96 SER A O 1
ATOM 762 N N . THR A 1 97 ? -14.050 1.375 25.955 1.00 92.38 97 THR A N 1
ATOM 763 C CA . THR A 1 97 ? -13.522 2.395 26.875 1.00 92.38 97 THR A CA 1
ATOM 764 C C . THR A 1 97 ? -14.642 3.120 27.627 1.00 92.38 97 THR A C 1
ATOM 766 O O . THR A 1 97 ? -14.591 3.236 28.853 1.00 92.38 97 THR A O 1
ATOM 769 N N . ILE A 1 98 ? -15.685 3.563 26.917 1.00 92.62 98 ILE A N 1
ATOM 770 C CA . ILE A 1 98 ? -16.851 4.228 27.522 1.00 92.62 98 ILE A CA 1
ATOM 771 C C . ILE A 1 98 ? -17.571 3.289 28.499 1.00 92.62 98 ILE A C 1
ATOM 773 O O . ILE A 1 98 ? -17.957 3.706 29.591 1.00 92.62 98 ILE A O 1
ATOM 777 N N . GLN A 1 99 ? -17.748 2.017 28.136 1.00 90.88 99 GLN A N 1
ATOM 778 C CA . GLN A 1 99 ? -18.388 1.025 29.003 1.00 90.88 99 GLN A CA 1
ATOM 779 C C . GLN A 1 99 ? -17.589 0.781 30.287 1.00 90.88 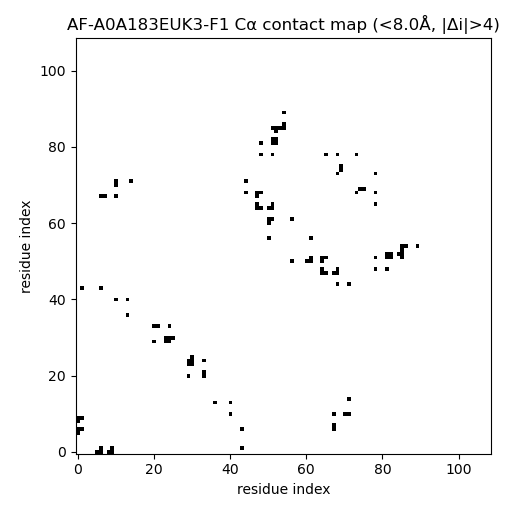99 GLN A C 1
ATOM 781 O O . GLN A 1 99 ? -18.175 0.765 31.370 1.00 90.88 99 GLN A O 1
ATOM 786 N N . SER A 1 100 ? -16.265 0.648 30.188 1.00 88.69 100 SER A N 1
ATOM 787 C CA . SER A 1 100 ? -15.389 0.490 31.351 1.00 88.69 100 SER A CA 1
ATOM 788 C C . SER A 1 100 ? -15.424 1.715 32.265 1.00 88.69 100 SER A C 1
ATOM 790 O O . SER A 1 100 ? -15.552 1.564 33.478 1.00 88.69 100 SER A O 1
ATOM 792 N N . GLN A 1 101 ? -15.394 2.930 31.707 1.00 84.88 101 GLN A N 1
ATOM 793 C CA . GLN A 1 101 ? -15.511 4.168 32.489 1.00 84.88 101 GLN A CA 1
ATOM 794 C C . GLN A 1 101 ? -16.843 4.247 33.242 1.00 84.88 101 GLN A C 1
ATOM 796 O O . GLN A 1 101 ? -16.870 4.620 34.414 1.00 84.88 101 GLN A O 1
ATOM 801 N N . LYS A 1 102 ? -17.938 3.825 32.597 1.00 77.12 102 LYS A N 1
ATOM 802 C CA . LYS A 1 102 ? -19.258 3.761 33.228 1.00 77.12 102 LYS A CA 1
ATOM 803 C C . LYS A 1 102 ? -19.287 2.752 34.378 1.00 77.12 102 LYS A C 1
ATOM 805 O O . LYS A 1 102 ? -19.896 3.034 35.394 1.00 77.12 102 LYS A O 1
ATOM 810 N N . GLN A 1 103 ? -18.621 1.602 3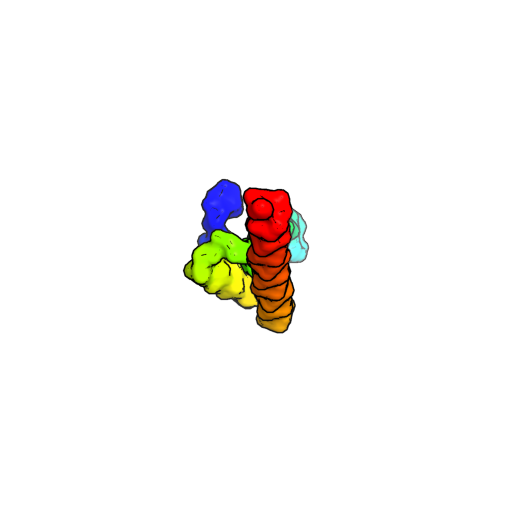4.280 1.00 67.50 103 GLN A N 1
ATOM 811 C CA . GLN A 1 103 ? -18.592 0.629 35.384 1.00 67.50 103 GLN A CA 1
ATOM 812 C C . GLN A 1 103 ? -17.785 1.128 36.593 1.00 67.50 103 GLN A C 1
ATOM 814 O O . GLN A 1 103 ? -18.209 0.938 37.731 1.00 67.50 103 GLN A O 1
ATOM 819 N N . VAL A 1 104 ? -16.668 1.826 36.363 1.00 63.12 104 VAL A N 1
ATOM 820 C CA . VAL A 1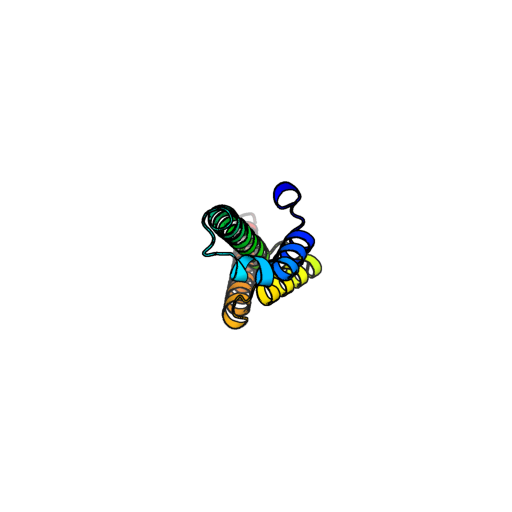 104 ? -15.839 2.395 37.442 1.00 63.12 104 VAL A CA 1
ATOM 821 C C . VAL A 1 104 ? -16.583 3.495 38.207 1.00 63.12 104 VAL A C 1
ATOM 823 O O . VAL A 1 104 ? -16.492 3.550 39.430 1.00 63.12 104 VAL A O 1
ATOM 826 N N . SER A 1 105 ? -17.388 4.323 37.530 1.00 60.16 105 SER A N 1
ATOM 827 C CA . SER A 1 105 ? -18.181 5.363 38.204 1.00 60.16 105 SER A CA 1
ATOM 828 C C . SER A 1 105 ? -19.306 4.823 39.099 1.00 60.16 105 SER A C 1
ATOM 830 O O . SER A 1 105 ? -19.757 5.543 39.980 1.00 60.16 105 SER A O 1
ATOM 832 N N . PHE A 1 106 ? -19.759 3.580 38.896 1.00 57.59 106 PHE A N 1
ATOM 833 C CA . PHE A 1 106 ? -20.797 2.949 39.729 1.00 57.59 106 PHE A CA 1
ATOM 834 C C . PHE A 1 106 ? -20.237 2.166 40.930 1.00 57.59 106 PHE A C 1
ATOM 836 O O . PHE 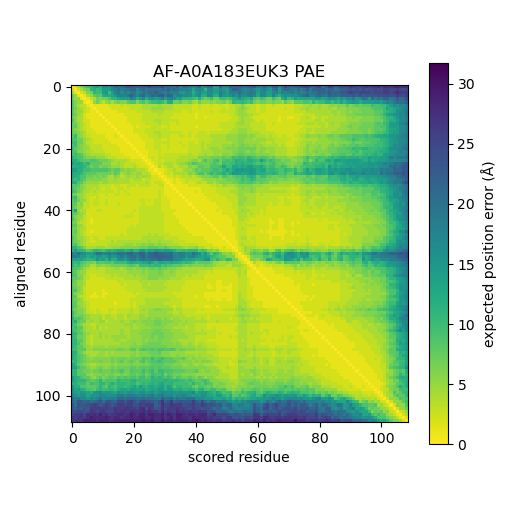A 1 106 ? -20.996 1.852 41.836 1.00 57.59 106 PHE A O 1
ATOM 843 N N . LEU A 1 107 ? -18.939 1.843 40.946 1.00 57.34 107 LEU A N 1
ATOM 844 C CA . LEU A 1 107 ? -18.273 1.149 42.062 1.00 57.34 107 LEU A CA 1
ATOM 845 C C . LEU A 1 107 ? -17.549 2.104 43.029 1.00 57.34 107 LEU A C 1
ATOM 847 O O . LEU A 1 107 ? -17.065 1.666 44.068 1.00 57.34 107 LEU A O 1
ATOM 851 N N . GLY A 1 108 ? -17.441 3.389 42.674 1.00 52.00 108 GLY A N 1
ATOM 852 C CA . GLY A 1 108 ? -16.819 4.438 43.491 1.00 52.00 108 GLY A CA 1
ATOM 853 C C . GLY A 1 108 ? -17.801 5.385 44.194 1.00 52.00 108 GLY A C 1
ATOM 854 O O . GLY A 1 108 ? -17.351 6.395 44.731 1.00 52.00 108 GLY A O 1
ATOM 855 N N . ALA A 1 109 ? -19.104 5.091 44.160 1.00 47.00 109 ALA A N 1
ATOM 856 C CA . ALA A 1 109 ? -20.169 5.804 44.872 1.00 47.00 109 ALA A CA 1
ATOM 857 C C . ALA A 1 109 ? -20.824 4.863 45.890 1.00 47.00 109 ALA A C 1
ATOM 859 O O . ALA A 1 109 ? -21.192 5.354 46.979 1.00 47.00 109 ALA A O 1
#

Organism: NCBI:txid637853

Solvent-accessible surface area (backbone atoms only — not comparable to full-atom values): 6110 Å² total; per-residue (Å²): 93,74,93,73,68,39,56,68,63,50,52,52,52,45,67,70,44,46,67,60,44,64,75,39,37,88,40,78,92,37,27,62,58,39,52,53,50,51,53,53,50,52,51,52,50,52,54,34,49,51,51,48,46,42,80,86,64,56,69,66,62,40,52,50,33,54,54,51,40,48,74,75,63,50,56,66,69,58,57,51,50,44,35,52,54,19,52,53,49,48,52,50,53,53,49,52,49,54,52,52,54,55,54,53,63,68,75,77,112

Secondary structure (DSSP, 8-state):
-GGGT-HHHHHHHHHHHHHHHHHTTTSHHHHHHHHHHHHHHHHHHHHHHHHHH-TTS-HHHHHHHHHHHHHHT--HHHHHHHHHHHHHHHHHHHHHHHHHHHHHHHH--

pLDDT: mean 86.52, std 11.47, range [47.0, 95.88]

Mean predicted aligned error: 7.07 Å

Sequence (109 aa):
LVNQKNYEEAVKIFLKTRPTLLRYKDVASISNIYDETVIIMNFVEQELKKIVCGCIISSDKLSEAITLLLKLGVQSSAVYSDFLASCRRNLNDQLSTIQSQKQVSFLGA

Radius of gyration: 20.1 Å; Cα contacts (8 Å, |Δi|>4): 62; chains: 1; bounding box: 44×24×65 Å